Protein AF-A0A016W0D1-F1 (afdb_monomer_lite)

Foldseek 3Di:
DPPDAADLLLQLLLLLLCLLQVDDLVLLVVCVVVPCVPDPVVVVLVCCVVPPVVSNVSSVLNVVLLVPADPLLNVLSSQSSVLNSVQSVCCVVPVHDDPVSSVVSVVSLVVLVVDDPVSNVSSCVSRVCSPPDRPDD

Radius of gyration: 15.04 Å; chains: 1; bounding box: 48×29×40 Å

Secondary structure (DSSP, 8-state):
-PPP---GGG-HHHHHHHHHH---HHHHHHHHHTTGGGS-HHHHHHHHHHH-HHHHHHHHHHHHHHHTS-HHHHHHHHHHHHHHHHHHHHHHHHSS--HHHHHHHHHHHHGGGGS-HHHHHHHHHH-GGGGS-----

pLDDT: mean 82.47, std 14.51, range [31.64, 96.69]

Structure (mmCIF, N/CA/C/O backbone):
data_AF-A0A016W0D1-F1
#
_entry.id   AF-A0A016W0D1-F1
#
loop_
_atom_site.group_PDB
_atom_site.id
_atom_site.type_symbol
_atom_site.label_atom_id
_atom_site.label_alt_id
_atom_site.label_comp_id
_atom_site.label_asym_id
_atom_site.label_entity_id
_atom_site.label_seq_id
_atom_site.pdbx_PDB_ins_code
_atom_site.Cartn_x
_atom_site.Cartn_y
_atom_site.Cartn_z
_atom_site.occupancy
_atom_site.B_iso_or_equiv
_atom_site.auth_seq_id
_atom_site.auth_comp_id
_atom_site.auth_asym_id
_atom_site.auth_atom_id
_atom_site.pdbx_PDB_model_num
ATOM 1 N N . MET A 1 1 ? 34.513 -2.556 -1.678 1.00 37.47 1 MET A N 1
ATOM 2 C CA . MET A 1 1 ? 33.440 -3.566 -1.794 1.00 37.47 1 MET A CA 1
ATOM 3 C C . MET A 1 1 ? 32.193 -2.805 -2.217 1.00 37.47 1 MET A C 1
ATOM 5 O O . MET A 1 1 ? 31.749 -1.966 -1.448 1.00 37.47 1 MET A O 1
ATOM 9 N N . TRP A 1 2 ? 31.726 -2.966 -3.457 1.00 41.28 2 TRP A N 1
ATOM 10 C CA . TRP A 1 2 ? 30.470 -2.345 -3.902 1.00 41.28 2 TRP A CA 1
ATOM 11 C C . TRP A 1 2 ? 29.309 -2.945 -3.095 1.00 41.28 2 TRP A C 1
ATOM 13 O O . TRP A 1 2 ? 29.367 -4.151 -2.819 1.00 41.28 2 TRP A O 1
ATOM 23 N N . PRO A 1 3 ? 28.299 -2.164 -2.662 1.00 48.97 3 PRO A N 1
ATOM 24 C CA . PRO A 1 3 ? 27.162 -2.742 -1.964 1.00 48.97 3 PRO A CA 1
ATOM 25 C C . PRO A 1 3 ? 26.506 -3.749 -2.904 1.00 48.97 3 PRO A C 1
ATOM 27 O O . PRO A 1 3 ? 26.218 -3.442 -4.061 1.00 48.97 3 PRO A O 1
ATOM 30 N N . ARG A 1 4 ? 26.329 -4.985 -2.427 1.00 55.38 4 ARG A N 1
ATOM 31 C CA . ARG A 1 4 ? 25.530 -5.959 -3.168 1.00 55.38 4 ARG A CA 1
ATOM 32 C C . ARG A 1 4 ? 24.135 -5.352 -3.341 1.00 55.38 4 ARG A C 1
ATOM 34 O O . ARG A 1 4 ? 23.625 -4.807 -2.357 1.00 55.38 4 ARG A O 1
ATOM 41 N N . PRO A 1 5 ? 23.541 -5.416 -4.541 1.00 51.59 5 PRO A N 1
ATOM 42 C CA . PRO A 1 5 ? 22.193 -4.922 -4.740 1.00 51.59 5 PRO A CA 1
ATOM 43 C C . PRO A 1 5 ? 21.250 -5.649 -3.783 1.00 51.59 5 PRO A C 1
ATOM 45 O O . PRO A 1 5 ? 21.131 -6.874 -3.822 1.00 51.59 5 PRO A O 1
ATOM 48 N N . ARG A 1 6 ? 20.673 -4.877 -2.860 1.00 57.41 6 ARG A N 1
ATOM 49 C CA . ARG A 1 6 ? 19.688 -5.338 -1.881 1.00 57.41 6 ARG A CA 1
ATOM 50 C C . ARG A 1 6 ? 18.387 -5.611 -2.615 1.00 57.41 6 ARG A C 1
ATOM 52 O O . ARG A 1 6 ? 17.921 -4.722 -3.315 1.00 57.41 6 ARG A O 1
ATOM 59 N N . ARG A 1 7 ? 17.861 -6.829 -2.529 1.00 61.50 7 ARG A N 1
ATOM 60 C CA . ARG A 1 7 ? 16.737 -7.300 -3.355 1.00 61.50 7 ARG A CA 1
ATOM 61 C C . ARG A 1 7 ? 15.436 -6.560 -2.997 1.00 61.50 7 ARG A C 1
ATOM 63 O O . ARG A 1 7 ? 15.301 -6.028 -1.900 1.00 61.50 7 ARG A O 1
ATOM 70 N N . THR A 1 8 ? 14.466 -6.529 -3.918 1.00 53.31 8 THR A N 1
ATOM 71 C CA . THR A 1 8 ? 13.166 -5.844 -3.728 1.00 53.31 8 THR A CA 1
ATOM 72 C C . THR A 1 8 ? 12.348 -6.368 -2.542 1.00 53.31 8 THR A C 1
ATOM 74 O O . THR A 1 8 ? 11.556 -5.626 -1.973 1.00 53.31 8 THR A O 1
ATOM 77 N N . ASP A 1 9 ? 12.542 -7.635 -2.169 1.00 60.53 9 ASP A N 1
ATOM 78 C CA . ASP A 1 9 ? 11.922 -8.303 -1.014 1.00 60.53 9 ASP A CA 1
ATOM 79 C C . ASP A 1 9 ? 12.486 -7.820 0.338 1.00 60.53 9 ASP A C 1
ATOM 81 O O . ASP A 1 9 ? 11.913 -8.115 1.382 1.00 60.53 9 ASP A O 1
ATOM 85 N N . GLU A 1 10 ? 13.563 -7.025 0.350 1.00 71.69 10 GLU A N 1
ATOM 86 C CA . GLU A 1 10 ? 14.124 -6.466 1.587 1.00 71.69 10 GLU A CA 1
ATOM 87 C C . GLU A 1 10 ? 13.341 -5.251 2.112 1.00 71.69 10 GLU A C 1
ATOM 89 O O . GLU A 1 10 ? 13.491 -4.865 3.275 1.00 71.69 10 GLU A O 1
ATOM 94 N N . SER A 1 11 ? 12.509 -4.620 1.279 1.00 84.69 11 SER A N 1
ATOM 95 C CA . SER A 1 11 ? 11.733 -3.454 1.694 1.00 84.69 11 SER A CA 1
ATOM 96 C C . SER A 1 11 ? 10.432 -3.882 2.369 1.00 84.69 11 SER A C 1
ATOM 98 O O . SER A 1 11 ? 9.442 -4.184 1.705 1.00 84.69 11 SER A O 1
ATOM 100 N N . ALA A 1 12 ? 10.416 -3.858 3.705 1.00 88.00 12 ALA A N 1
ATOM 101 C CA . ALA A 1 12 ? 9.267 -4.288 4.511 1.00 88.00 12 ALA A CA 1
ATOM 102 C C . ALA A 1 12 ? 7.947 -3.592 4.129 1.00 88.00 12 ALA A C 1
ATOM 104 O O . ALA A 1 12 ? 6.875 -4.181 4.223 1.00 88.00 12 ALA A O 1
ATOM 105 N N . VAL A 1 13 ? 8.020 -2.340 3.673 1.00 90.25 13 VAL A N 1
ATOM 106 C CA . VAL A 1 13 ? 6.846 -1.565 3.259 1.00 90.25 13 VAL A CA 1
ATOM 107 C C . VAL A 1 13 ? 6.308 -1.991 1.887 1.00 90.25 13 VAL A C 1
ATOM 109 O O . VAL A 1 13 ? 5.096 -2.003 1.691 1.00 90.25 13 VAL A O 1
ATOM 112 N N . ILE A 1 14 ? 7.180 -2.404 0.957 1.00 90.56 14 ILE A N 1
ATOM 113 C CA . ILE A 1 14 ? 6.755 -2.968 -0.333 1.00 90.56 14 ILE A CA 1
ATOM 114 C C . ILE A 1 14 ? 6.075 -4.310 -0.088 1.00 90.56 14 ILE A C 1
ATOM 116 O O . ILE A 1 14 ? 4.970 -4.522 -0.577 1.00 90.56 14 ILE A O 1
ATOM 120 N N . ASP A 1 15 ? 6.682 -5.174 0.728 1.00 89.06 15 ASP A N 1
ATOM 121 C CA . ASP A 1 15 ? 6.077 -6.448 1.124 1.00 89.06 15 ASP A CA 1
ATOM 122 C C . ASP A 1 15 ? 4.691 -6.249 1.767 1.00 89.06 15 ASP A C 1
ATOM 124 O O . ASP A 1 15 ? 3.719 -6.891 1.362 1.00 89.06 15 ASP A O 1
ATOM 128 N N . LEU A 1 16 ? 4.568 -5.305 2.707 1.00 90.50 16 LEU A N 1
ATOM 129 C CA . LEU A 1 16 ? 3.292 -4.976 3.343 1.00 90.50 16 LEU A CA 1
ATOM 130 C C . LEU A 1 16 ? 2.227 -4.565 2.316 1.00 90.50 16 LEU A C 1
ATOM 132 O O . LEU A 1 16 ? 1.120 -5.109 2.313 1.00 90.50 16 LEU A O 1
ATOM 136 N N . VAL A 1 17 ? 2.567 -3.641 1.414 1.00 91.38 17 VAL A N 1
ATOM 137 C CA . VAL A 1 17 ? 1.652 -3.178 0.365 1.00 91.38 17 VAL A CA 1
ATOM 138 C C . VAL A 1 17 ? 1.250 -4.325 -0.554 1.00 91.38 17 VAL A C 1
ATOM 140 O O . VAL A 1 17 ? 0.064 -4.482 -0.848 1.00 91.38 17 VAL A O 1
ATOM 143 N N . MET A 1 18 ? 2.194 -5.169 -0.972 1.00 90.25 18 MET A N 1
ATOM 144 C CA . MET A 1 18 ? 1.908 -6.340 -1.802 1.00 90.25 18 MET A CA 1
ATOM 145 C C . MET A 1 18 ? 0.958 -7.319 -1.096 1.00 90.25 18 MET A C 1
ATOM 147 O O . MET A 1 18 ? 0.038 -7.844 -1.729 1.00 90.25 18 MET A O 1
ATOM 151 N N . ARG A 1 19 ? 1.103 -7.530 0.218 1.00 89.06 19 ARG A N 1
ATOM 152 C CA . ARG A 1 19 ? 0.186 -8.372 1.006 1.00 89.06 19 ARG A CA 1
ATOM 153 C C . ARG A 1 19 ? -1.222 -7.787 1.088 1.00 89.06 19 ARG A C 1
ATOM 155 O O . ARG A 1 19 ? -2.184 -8.510 0.826 1.00 89.06 19 ARG A O 1
ATOM 162 N N . MET A 1 20 ? -1.346 -6.493 1.384 1.00 90.62 20 MET A N 1
ATOM 163 C CA . MET A 1 20 ? -2.642 -5.811 1.504 1.00 90.62 20 MET A CA 1
ATOM 164 C C . MET A 1 20 ? -3.402 -5.760 0.172 1.00 90.62 20 MET A C 1
ATOM 166 O O . MET A 1 20 ? -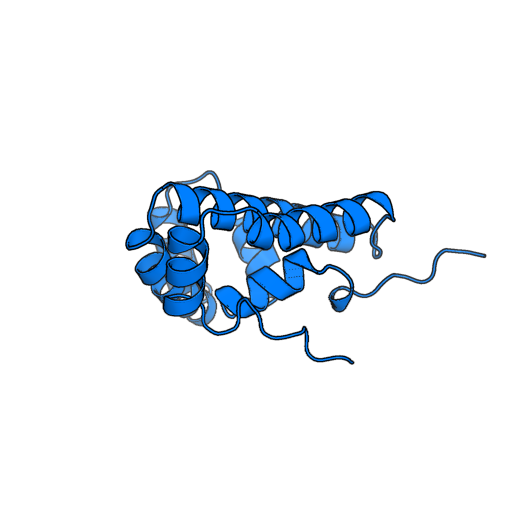4.610 -5.989 0.120 1.00 90.62 20 MET A O 1
ATOM 170 N N . SER A 1 21 ? -2.690 -5.479 -0.917 1.00 89.19 21 SER A N 1
ATOM 171 C CA . SER A 1 21 ? -3.292 -5.135 -2.211 1.00 89.19 21 SER A CA 1
ATOM 172 C C . SER A 1 21 ? -3.259 -6.243 -3.258 1.00 89.19 21 SER A C 1
ATOM 174 O O . SER A 1 21 ? -4.000 -6.192 -4.239 1.00 89.19 21 SER A O 1
ATOM 176 N N . ARG A 1 22 ? -2.399 -7.252 -3.070 1.00 89.81 22 ARG A N 1
ATOM 177 C CA . ARG A 1 22 ? -2.037 -8.257 -4.088 1.00 89.81 22 ARG A CA 1
ATOM 178 C C . ARG A 1 22 ? -1.369 -7.667 -5.334 1.00 89.81 22 ARG A C 1
ATOM 180 O O . ARG A 1 22 ? -1.310 -8.329 -6.380 1.00 89.81 22 ARG A O 1
ATOM 187 N N . PHE A 1 23 ? -0.863 -6.442 -5.235 1.00 89.06 23 PHE A N 1
ATOM 188 C CA . PHE A 1 23 ? -0.030 -5.850 -6.267 1.00 89.06 23 PHE A CA 1
ATOM 189 C C . PHE A 1 23 ? 1.345 -6.514 -6.322 1.00 89.06 23 PHE A C 1
ATOM 191 O O . PHE A 1 23 ? 1.839 -7.067 -5.343 1.00 89.06 23 PHE A O 1
ATOM 198 N N . THR A 1 24 ? 1.950 -6.479 -7.501 1.00 88.00 24 THR A N 1
ATOM 199 C CA . THR A 1 24 ? 3.360 -6.807 -7.724 1.00 88.00 24 THR A CA 1
ATOM 200 C C . THR A 1 24 ? 4.197 -5.527 -7.803 1.00 88.00 24 THR A C 1
ATOM 202 O O . THR A 1 24 ? 3.652 -4.435 -7.953 1.00 88.00 24 THR A O 1
ATOM 205 N N . ASN A 1 25 ? 5.528 -5.639 -7.799 1.00 84.62 25 ASN A N 1
ATOM 206 C CA . ASN A 1 25 ? 6.402 -4.491 -8.089 1.00 84.62 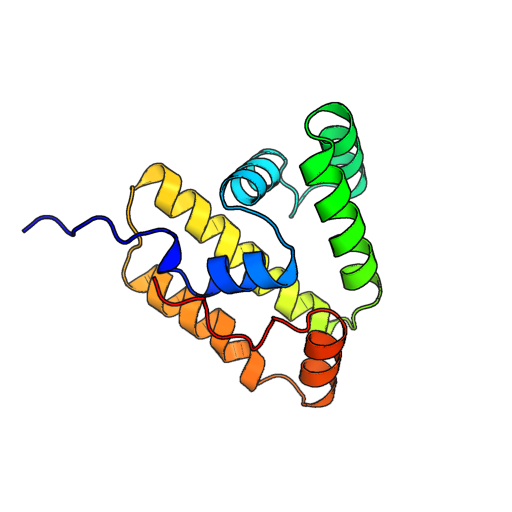25 ASN A CA 1
ATOM 207 C C . ASN A 1 25 ? 6.122 -3.868 -9.468 1.00 84.62 25 ASN A C 1
ATOM 209 O O . ASN A 1 25 ? 6.259 -2.656 -9.638 1.00 84.62 25 ASN A O 1
ATOM 213 N N . ALA A 1 26 ? 5.716 -4.679 -10.452 1.00 85.69 26 ALA A N 1
ATOM 214 C CA . ALA A 1 26 ? 5.319 -4.188 -11.769 1.00 85.69 26 ALA A CA 1
ATOM 215 C C . ALA A 1 26 ? 4.021 -3.372 -11.691 1.00 85.69 26 ALA A C 1
ATOM 217 O O . ALA A 1 26 ? 3.956 -2.288 -12.265 1.00 85.69 26 ALA A O 1
ATOM 218 N N . ASP A 1 27 ? 3.040 -3.834 -10.912 1.00 87.31 27 ASP A N 1
ATOM 219 C CA . ASP A 1 27 ? 1.786 -3.109 -10.681 1.00 87.31 27 ASP A CA 1
ATOM 220 C C . ASP A 1 27 ? 2.062 -1.775 -9.959 1.00 87.31 27 ASP A C 1
ATOM 222 O O . ASP A 1 27 ? 1.516 -0.744 -10.339 1.00 87.31 27 ASP A O 1
ATOM 226 N N . LEU A 1 28 ? 2.963 -1.762 -8.964 1.00 86.19 28 LEU A N 1
ATOM 227 C CA . LEU A 1 28 ? 3.380 -0.539 -8.262 1.00 86.19 28 LEU A CA 1
ATOM 228 C C . LEU A 1 28 ? 4.063 0.463 -9.203 1.00 86.19 28 LEU A C 1
ATOM 230 O O . LEU A 1 28 ? 3.756 1.652 -9.152 1.00 86.19 28 LEU A O 1
ATOM 234 N N . ASN A 1 29 ? 4.940 -0.004 -10.097 1.00 83.25 29 ASN A N 1
ATOM 235 C CA . ASN A 1 29 ? 5.551 0.841 -11.130 1.00 83.25 29 ASN A CA 1
ATOM 236 C C . ASN A 1 29 ? 4.507 1.375 -12.120 1.00 83.25 29 ASN A C 1
ATOM 238 O O . ASN A 1 29 ? 4.567 2.534 -12.527 1.00 83.25 29 ASN A O 1
ATOM 242 N N . TYR A 1 30 ? 3.538 0.543 -12.506 1.00 83.12 30 TYR A N 1
ATOM 243 C CA . TYR A 1 30 ? 2.439 0.955 -13.371 1.00 83.12 30 TYR A CA 1
ATOM 244 C C . TYR A 1 30 ? 1.591 2.053 -12.713 1.00 83.12 30 TYR A C 1
ATOM 246 O O . TYR A 1 30 ? 1.358 3.096 -13.321 1.00 83.12 30 TYR A O 1
ATOM 254 N N . MET A 1 31 ? 1.201 1.875 -11.448 1.00 79.38 31 MET A N 1
ATOM 255 C CA . MET A 1 31 ? 0.443 2.877 -10.690 1.00 79.38 31 MET A CA 1
ATOM 256 C C . MET A 1 31 ? 1.224 4.179 -10.479 1.00 79.38 31 MET A C 1
ATOM 258 O O . MET A 1 31 ? 0.638 5.261 -10.560 1.00 79.38 31 MET A O 1
ATOM 262 N N . ASP A 1 32 ? 2.537 4.095 -10.254 1.00 80.62 32 ASP A N 1
ATOM 263 C CA . ASP A 1 32 ? 3.401 5.271 -10.146 1.00 80.62 32 ASP A CA 1
ATOM 264 C C . ASP A 1 32 ? 3.436 6.074 -11.457 1.00 80.62 32 ASP A C 1
ATOM 266 O O . ASP A 1 32 ? 3.228 7.289 -11.464 1.00 80.62 32 ASP A O 1
ATOM 270 N N . ASN A 1 33 ? 3.579 5.381 -12.593 1.00 75.69 33 ASN A N 1
ATOM 271 C CA . ASN A 1 33 ? 3.514 5.990 -13.927 1.00 75.69 33 ASN A CA 1
ATOM 272 C C . ASN A 1 33 ? 2.156 6.646 -14.211 1.00 75.69 33 ASN A C 1
ATOM 274 O O . ASN A 1 33 ? 2.083 7.661 -14.908 1.00 75.69 33 ASN A O 1
ATOM 278 N N . LEU A 1 34 ? 1.076 6.089 -13.659 1.00 69.69 34 LEU A N 1
ATOM 279 C CA . LEU A 1 34 ? -0.263 6.666 -13.748 1.00 69.69 34 LEU A CA 1
ATOM 280 C C . LEU A 1 34 ? -0.521 7.796 -12.743 1.00 69.69 34 LEU A C 1
ATOM 282 O O . LEU A 1 34 ? -1.593 8.397 -12.799 1.00 69.69 34 LEU A O 1
ATOM 286 N N . LYS A 1 35 ? 0.443 8.116 -11.866 1.00 69.06 35 LYS A N 1
ATOM 287 C CA . LYS A 1 35 ? 0.290 9.077 -10.762 1.00 69.06 35 LYS A CA 1
ATOM 288 C C . LYS A 1 35 ? -0.953 8.780 -9.922 1.00 69.06 35 LYS A C 1
ATOM 290 O O . LYS A 1 35 ? -1.711 9.699 -9.607 1.00 69.06 35 LYS A O 1
ATOM 295 N N . PHE A 1 36 ? -1.165 7.500 -9.607 1.00 62.81 36 PHE A N 1
ATOM 296 C CA . PHE A 1 36 ? -2.344 7.027 -8.878 1.00 62.81 36 PHE A CA 1
ATOM 297 C C . PHE A 1 36 ? -2.576 7.830 -7.589 1.00 62.81 36 PHE A C 1
ATOM 299 O O . PHE A 1 36 ? -3.660 8.353 -7.384 1.00 62.81 36 PHE A O 1
ATOM 306 N N . TRP A 1 37 ? -1.522 8.108 -6.820 1.00 59.41 37 TRP A N 1
ATOM 307 C CA . TRP A 1 37 ? -1.596 8.887 -5.573 1.00 59.41 37 TRP A CA 1
ATOM 308 C C . TRP A 1 37 ? -1.549 10.415 -5.761 1.00 59.41 37 TRP A C 1
ATOM 310 O O . TRP A 1 37 ? -0.864 11.129 -5.029 1.00 59.41 37 TRP A O 1
ATOM 320 N N . GLY A 1 38 ? -2.243 10.930 -6.776 1.00 47.69 38 GLY A N 1
ATOM 321 C CA . GLY A 1 38 ? -2.272 12.365 -7.095 1.00 47.69 38 GLY A CA 1
ATOM 322 C C . GLY A 1 38 ? -3.143 12.768 -8.290 1.00 47.69 38 GLY A C 1
ATOM 323 O O . GLY A 1 38 ? -3.166 13.944 -8.649 1.00 47.69 38 GLY A O 1
ATOM 324 N N . SER A 1 39 ? -3.847 11.817 -8.907 1.00 52.78 39 SER A N 1
ATOM 325 C CA . SER A 1 39 ? -4.836 12.029 -9.975 1.00 52.78 39 SER A CA 1
ATOM 326 C C . SER A 1 39 ? -6.186 11.478 -9.510 1.00 52.78 39 SER A C 1
ATOM 328 O O . SER A 1 39 ? -6.228 10.763 -8.517 1.00 52.78 39 SER A O 1
ATOM 330 N N . SER A 1 40 ? -7.296 11.797 -10.186 1.00 59.62 40 SER A N 1
ATOM 331 C CA . SER A 1 40 ? -8.588 11.228 -9.782 1.00 59.62 40 SER A CA 1
ATOM 332 C C . SER A 1 40 ? -8.553 9.700 -9.930 1.00 59.62 40 SER A C 1
ATOM 334 O O . SER A 1 40 ? -8.199 9.198 -10.999 1.00 59.62 40 SER A O 1
ATOM 336 N N . ASP A 1 41 ? -8.920 8.956 -8.882 1.00 64.69 41 ASP A N 1
ATOM 337 C CA . ASP A 1 41 ? -8.896 7.480 -8.874 1.00 64.69 41 ASP A CA 1
ATOM 338 C C . ASP A 1 41 ? -9.660 6.878 -10.067 1.00 64.69 41 ASP A C 1
ATOM 340 O O . ASP A 1 41 ? -9.281 5.846 -10.622 1.00 64.69 41 ASP A O 1
ATOM 344 N N . LYS A 1 42 ? -10.681 7.600 -10.553 1.00 68.12 42 LYS A N 1
ATOM 345 C CA . LYS A 1 42 ? -11.461 7.261 -11.751 1.00 68.12 42 LYS A CA 1
ATOM 346 C C . LYS A 1 42 ? -10.639 7.245 -13.040 1.00 68.12 42 LYS A C 1
ATOM 348 O O . LYS A 1 42 ? -10.870 6.383 -13.883 1.00 68.12 42 LYS A O 1
ATOM 353 N N . ASP A 1 43 ? -9.690 8.161 -13.218 1.00 70.62 43 ASP A N 1
ATOM 354 C CA . ASP A 1 43 ? -8.858 8.198 -14.429 1.00 70.62 43 ASP A CA 1
ATOM 355 C C . ASP A 1 43 ? -7.886 7.016 -14.474 1.00 70.62 43 ASP A C 1
ATOM 357 O O . ASP A 1 43 ? -7.574 6.490 -15.546 1.00 70.62 43 ASP A O 1
ATOM 361 N N . VAL A 1 44 ? -7.417 6.585 -13.303 1.00 70.81 44 VAL A N 1
ATOM 362 C CA . VAL A 1 44 ? -6.520 5.436 -13.169 1.00 70.81 44 VAL A CA 1
ATOM 363 C C . VAL A 1 44 ? -7.289 4.137 -13.380 1.00 70.81 44 VAL A C 1
ATOM 365 O O . VAL A 1 44 ? -6.817 3.279 -14.123 1.00 70.81 44 VAL A O 1
ATOM 368 N N . GLU A 1 45 ? -8.501 4.020 -12.833 1.00 73.62 45 GLU A N 1
ATOM 369 C CA . GLU A 1 45 ? -9.399 2.893 -13.101 1.00 73.62 45 GLU A CA 1
ATOM 370 C C . GLU A 1 45 ? -9.721 2.747 -14.592 1.00 73.62 45 GLU A C 1
ATOM 372 O O . GLU A 1 45 ? -9.618 1.648 -15.138 1.00 73.62 45 GLU A O 1
ATOM 377 N N . VAL A 1 46 ? -10.061 3.843 -15.278 1.00 77.44 46 VAL A N 1
ATOM 378 C CA . VAL A 1 46 ? -10.358 3.818 -16.719 1.00 77.44 46 VAL A CA 1
ATOM 379 C C . VAL A 1 46 ? -9.134 3.385 -17.526 1.00 77.44 46 VAL A C 1
ATOM 381 O O . VAL A 1 46 ? -9.245 2.498 -18.370 1.00 77.44 46 VAL A O 1
ATOM 384 N N . LYS A 1 47 ? -7.951 3.943 -17.241 1.00 78.00 47 LYS A N 1
ATOM 385 C CA . LYS A 1 47 ? -6.715 3.560 -17.944 1.00 78.00 47 LYS A CA 1
ATOM 386 C C . LYS A 1 47 ? -6.316 2.114 -17.678 1.00 78.00 47 LYS A C 1
ATOM 388 O O . LYS A 1 47 ? -5.965 1.412 -18.622 1.00 78.00 47 LYS A O 1
ATOM 393 N N . ALA A 1 48 ? -6.396 1.666 -16.425 1.00 78.88 48 ALA A N 1
ATOM 394 C CA . ALA A 1 48 ? -6.096 0.288 -16.067 1.00 78.88 48 ALA A CA 1
ATOM 395 C C . ALA A 1 48 ? -7.064 -0.670 -16.767 1.00 78.88 48 ALA A C 1
ATOM 397 O O . ALA A 1 48 ? -6.622 -1.652 -17.351 1.00 78.88 48 ALA A O 1
ATOM 398 N N . ARG A 1 49 ? -8.370 -0.371 -16.796 1.00 80.69 49 ARG A N 1
ATOM 399 C CA . ARG A 1 49 ? -9.365 -1.206 -17.488 1.00 80.69 49 ARG A CA 1
ATOM 400 C C . ARG A 1 49 ? -9.010 -1.421 -18.958 1.00 80.69 49 ARG A C 1
ATOM 402 O O . ARG A 1 49 ? -9.179 -2.526 -19.468 1.00 80.69 49 ARG A O 1
ATOM 409 N N . ASP A 1 50 ? -8.533 -0.370 -19.614 1.00 82.12 50 ASP A N 1
ATOM 410 C CA . ASP A 1 50 ? -8.291 -0.377 -21.052 1.00 82.12 50 ASP A CA 1
ATOM 411 C C . ASP A 1 50 ? -6.900 -0.948 -21.416 1.00 82.12 50 ASP A C 1
ATOM 413 O O . ASP A 1 50 ? -6.728 -1.469 -22.517 1.00 82.12 50 ASP A O 1
ATOM 417 N N . GLN A 1 51 ? -5.910 -0.876 -20.514 1.00 83.31 51 GLN A N 1
ATOM 418 C CA . GLN A 1 51 ? -4.511 -1.258 -20.787 1.00 83.31 51 GLN A CA 1
ATOM 419 C C . GLN A 1 51 ? -4.039 -2.521 -20.057 1.00 83.31 51 GLN A C 1
ATOM 421 O O . GLN A 1 51 ? -3.279 -3.301 -20.626 1.00 83.31 51 GLN A O 1
ATOM 426 N N . ASP A 1 52 ? -4.466 -2.723 -18.811 1.00 82.50 52 ASP A N 1
ATOM 427 C CA . ASP A 1 52 ? -4.127 -3.893 -17.999 1.00 82.50 52 ASP A CA 1
ATOM 428 C C . ASP A 1 52 ? -5.328 -4.317 -17.128 1.00 82.50 52 ASP A C 1
ATOM 430 O O . ASP A 1 52 ? -5.461 -3.916 -15.961 1.00 82.50 52 ASP A O 1
ATOM 434 N N . PRO A 1 53 ? -6.215 -5.170 -17.675 1.00 84.56 53 PRO A N 1
ATOM 435 C CA . PRO A 1 53 ? -7.400 -5.638 -16.965 1.00 84.56 53 PRO A CA 1
ATOM 436 C C . PRO A 1 53 ? -7.092 -6.350 -15.640 1.00 84.56 53 PRO A C 1
ATOM 438 O O . PRO A 1 53 ? -7.935 -6.356 -14.740 1.00 84.56 53 PRO A O 1
ATOM 441 N N . ASN A 1 54 ? -5.901 -6.942 -15.484 1.00 86.81 54 ASN A N 1
ATOM 442 C CA . ASN A 1 54 ? -5.524 -7.611 -14.241 1.00 86.81 54 ASN A CA 1
ATOM 443 C C . ASN A 1 54 ? -5.223 -6.592 -13.143 1.00 86.81 54 ASN A C 1
ATOM 445 O O . ASN A 1 54 ? -5.710 -6.749 -12.019 1.00 86.81 54 ASN A O 1
ATOM 449 N N . VAL A 1 55 ? -4.466 -5.539 -13.462 1.00 86.31 55 VAL A N 1
ATOM 450 C CA . VAL A 1 55 ? -4.219 -4.431 -12.528 1.00 86.31 55 VAL A CA 1
ATOM 451 C C . VAL A 1 55 ? -5.532 -3.737 -12.173 1.00 86.31 55 VAL A C 1
ATOM 453 O O . VAL A 1 55 ? -5.780 -3.493 -10.995 1.00 86.31 55 VAL A O 1
ATOM 456 N N . PHE A 1 56 ? -6.422 -3.520 -13.146 1.00 86.06 56 PHE A N 1
ATOM 457 C CA . PHE A 1 56 ? -7.751 -2.954 -12.899 1.00 86.06 56 PHE A CA 1
ATOM 458 C C . PHE A 1 56 ? -8.561 -3.755 -11.873 1.00 86.06 56 PHE A C 1
ATOM 460 O O . PHE A 1 56 ? -9.078 -3.189 -10.912 1.00 86.06 56 PHE A O 1
ATOM 467 N N . VAL A 1 57 ? -8.647 -5.082 -12.027 1.00 89.00 57 VAL A N 1
ATOM 468 C CA . VAL A 1 57 ? -9.395 -5.934 -11.087 1.00 89.00 57 VAL A CA 1
ATOM 469 C C . VAL A 1 57 ? -8.818 -5.849 -9.675 1.00 89.00 57 VAL A C 1
ATOM 471 O O . VAL A 1 57 ? -9.579 -5.814 -8.705 1.00 89.00 57 VAL A O 1
ATOM 474 N N . LYS A 1 58 ? -7.489 -5.819 -9.539 1.00 89.75 58 LYS A N 1
ATOM 475 C CA . LYS A 1 58 ? -6.831 -5.657 -8.236 1.00 89.75 58 LYS A CA 1
ATOM 476 C C . LYS A 1 58 ? -7.134 -4.287 -7.628 1.00 89.75 58 LYS A C 1
ATOM 478 O O . LYS A 1 58 ? -7.502 -4.226 -6.460 1.00 89.75 58 LYS A O 1
ATOM 483 N N . LEU A 1 59 ? -7.062 -3.230 -8.434 1.00 87.06 59 LEU A N 1
ATOM 484 C CA . LEU A 1 59 ? -7.307 -1.852 -8.019 1.00 87.06 59 LEU A CA 1
ATOM 485 C C . LEU A 1 59 ? -8.748 -1.645 -7.550 1.00 87.06 59 LEU A C 1
ATOM 487 O O . LEU A 1 59 ? -8.955 -1.196 -6.433 1.00 87.06 59 LEU A O 1
ATOM 491 N N . VAL A 1 60 ? -9.744 -2.110 -8.309 1.00 88.25 60 VAL A N 1
ATOM 492 C CA . VAL A 1 60 ? -11.159 -2.043 -7.896 1.00 88.25 60 VAL A CA 1
ATOM 493 C C . VAL A 1 60 ? -11.413 -2.824 -6.604 1.00 88.25 60 VAL A C 1
ATOM 495 O O . VAL A 1 60 ? -12.166 -2.379 -5.739 1.00 88.25 60 VAL A O 1
ATOM 498 N N . ARG A 1 61 ? -10.807 -4.009 -6.446 1.00 89.94 61 ARG A N 1
ATOM 499 C CA . ARG A 1 61 ? -10.948 -4.804 -5.212 1.00 89.94 61 ARG A CA 1
ATOM 500 C C . ARG A 1 61 ? -10.314 -4.112 -4.013 1.00 89.94 61 ARG A C 1
ATOM 502 O O . ARG A 1 61 ? -10.873 -4.188 -2.923 1.00 89.94 61 ARG A O 1
ATOM 509 N N . PHE A 1 62 ? -9.158 -3.491 -4.211 1.00 90.94 62 PHE A N 1
ATOM 510 C CA . PHE A 1 62 ? -8.477 -2.735 -3.174 1.00 90.94 62 PHE A CA 1
ATOM 511 C C . PHE A 1 62 ? -9.270 -1.477 -2.801 1.00 90.94 62 PHE A C 1
ATOM 513 O O . PHE A 1 62 ? -9.583 -1.315 -1.627 1.00 90.94 62 PHE A O 1
ATOM 520 N N . ASN A 1 63 ? -9.688 -0.673 -3.784 1.00 88.81 63 ASN A N 1
ATOM 521 C CA . ASN A 1 63 ? -10.455 0.560 -3.582 1.00 88.81 63 ASN A CA 1
ATOM 522 C C . ASN A 1 63 ? -11.752 0.308 -2.813 1.00 88.81 63 ASN A C 1
ATOM 524 O O . ASN A 1 63 ? -12.029 1.014 -1.859 1.00 88.81 63 ASN A O 1
ATOM 528 N N . ARG A 1 64 ? -12.493 -0.766 -3.123 1.00 90.81 64 ARG A N 1
ATOM 529 C CA . ARG A 1 64 ? -13.700 -1.127 -2.354 1.00 90.81 64 ARG A CA 1
ATOM 530 C C . ARG A 1 64 ? -13.429 -1.317 -0.864 1.00 90.81 64 ARG A C 1
ATOM 532 O O . ARG A 1 64 ? -14.199 -0.841 -0.045 1.00 90.81 64 ARG A O 1
ATOM 539 N N . LYS A 1 65 ? -12.344 -2.015 -0.519 1.00 92.81 65 LYS A N 1
ATOM 540 C CA . LYS A 1 65 ? -11.950 -2.206 0.883 1.00 92.81 65 LYS A CA 1
ATOM 541 C C . LYS A 1 65 ? -11.482 -0.896 1.498 1.00 92.81 65 LYS A C 1
ATOM 543 O O . LYS A 1 65 ? -11.848 -0.589 2.619 1.00 92.81 65 LYS A O 1
ATOM 548 N N . TYR A 1 66 ? -10.665 -0.151 0.758 1.00 91.94 66 TYR A N 1
ATOM 549 C CA . TYR A 1 66 ? -10.126 1.128 1.189 1.00 91.94 66 TYR A CA 1
ATOM 550 C C . TYR A 1 66 ? -11.237 2.140 1.482 1.00 91.94 66 TYR A C 1
ATOM 552 O O . TYR A 1 66 ? -11.189 2.791 2.516 1.00 91.94 66 TYR A O 1
ATOM 560 N N . ASP A 1 67 ? -12.261 2.238 0.635 1.00 90.81 67 ASP A N 1
ATOM 561 C CA . ASP A 1 67 ? -13.374 3.179 0.790 1.00 90.81 67 ASP A CA 1
ATOM 562 C C . ASP A 1 67 ? -14.157 2.953 2.090 1.00 90.81 67 ASP A C 1
ATOM 564 O O . ASP A 1 67 ? -14.618 3.924 2.698 1.00 90.81 67 ASP A O 1
ATOM 568 N N . GLU A 1 68 ? -14.246 1.699 2.540 1.00 94.75 68 GLU A N 1
ATOM 569 C CA . GLU A 1 68 ? -14.928 1.283 3.770 1.00 94.75 68 GLU A CA 1
ATOM 570 C C . GLU A 1 68 ? -14.103 1.532 5.047 1.00 94.75 68 GLU A C 1
ATOM 572 O O . GLU A 1 68 ? -14.649 1.436 6.145 1.00 94.75 68 GLU A O 1
ATOM 577 N N . LEU A 1 69 ? -12.822 1.903 4.920 1.00 94.94 69 LEU A N 1
ATOM 578 C CA . LEU A 1 69 ? -11.957 2.202 6.061 1.00 94.94 69 LEU A CA 1
ATOM 579 C C . LEU A 1 69 ? -12.282 3.551 6.725 1.00 94.94 69 LEU A C 1
ATOM 581 O O . LEU A 1 69 ? -12.644 4.536 6.066 1.00 94.94 69 LEU A O 1
ATOM 585 N N . SER A 1 70 ? -12.019 3.621 8.026 1.00 96.69 70 SER A N 1
ATOM 586 C CA . SER A 1 70 ? -11.931 4.841 8.820 1.00 96.69 70 SER A CA 1
ATOM 587 C C . SER A 1 70 ? -10.814 5.763 8.326 1.00 96.69 70 SER A C 1
ATOM 589 O O . SER A 1 70 ? -9.837 5.333 7.708 1.00 96.69 70 SER A O 1
ATOM 591 N N . ASP A 1 71 ? -10.923 7.056 8.629 1.00 95.81 71 ASP A N 1
ATOM 592 C CA . ASP A 1 71 ? -9.927 8.048 8.210 1.00 95.81 71 ASP A CA 1
ATOM 593 C C . ASP A 1 71 ? -8.531 7.765 8.790 1.00 95.81 71 ASP A C 1
ATOM 595 O O . ASP A 1 71 ? -7.520 8.030 8.136 1.00 95.81 71 ASP A O 1
ATOM 599 N N . GLU A 1 72 ? -8.441 7.226 10.010 1.00 95.06 72 GLU A N 1
ATOM 600 C CA . GLU A 1 72 ? -7.160 6.816 10.597 1.00 95.06 72 GLU A CA 1
ATOM 601 C C . GLU A 1 72 ? -6.562 5.600 9.889 1.00 95.06 72 GLU A C 1
ATOM 603 O O . GLU A 1 72 ? -5.364 5.603 9.589 1.00 95.06 72 GLU A O 1
ATOM 608 N N . ALA A 1 73 ? -7.379 4.592 9.569 1.00 96.19 73 ALA A N 1
ATOM 609 C CA . ALA A 1 73 ? -6.937 3.442 8.791 1.00 96.19 73 ALA A CA 1
ATOM 610 C C . ALA A 1 73 ? -6.470 3.870 7.390 1.00 96.19 73 ALA A C 1
ATOM 612 O O . ALA A 1 73 ? -5.377 3.485 6.971 1.00 96.19 73 ALA A O 1
ATOM 613 N N . LYS A 1 74 ? -7.228 4.738 6.703 1.00 94.88 74 LYS A N 1
ATOM 614 C CA . LYS A 1 74 ? -6.853 5.309 5.396 1.00 94.88 74 LYS A CA 1
ATOM 615 C C . LYS A 1 74 ? -5.513 6.029 5.450 1.00 94.88 74 LYS A C 1
ATOM 617 O O . LYS A 1 74 ? -4.637 5.713 4.655 1.00 94.88 74 LYS A O 1
ATOM 622 N N . LYS A 1 75 ? -5.293 6.903 6.440 1.00 94.81 75 LYS A N 1
ATOM 623 C CA . LYS A 1 75 ? -4.003 7.600 6.623 1.00 94.81 75 LYS A CA 1
ATOM 624 C C . LYS A 1 75 ? -2.829 6.636 6.760 1.00 94.81 75 LYS A C 1
ATOM 626 O O . LYS A 1 75 ? -1.758 6.896 6.210 1.00 94.81 75 LYS A O 1
ATOM 631 N N . PHE A 1 76 ? -3.011 5.540 7.498 1.00 94.94 76 PHE A N 1
ATOM 632 C CA . PHE A 1 76 ? -1.984 4.509 7.603 1.00 94.94 76 PHE A CA 1
ATOM 633 C C . PHE A 1 76 ? -1.716 3.858 6.240 1.00 94.94 76 PHE A C 1
ATOM 635 O O . PHE A 1 76 ? -0.559 3.792 5.819 1.00 94.94 76 PHE A O 1
ATOM 642 N N . VAL A 1 77 ? -2.772 3.430 5.536 1.00 94.31 77 VAL A N 1
ATOM 643 C CA . VAL A 1 77 ? -2.671 2.811 4.206 1.00 94.31 77 VAL A CA 1
ATOM 644 C C . VAL A 1 77 ? -1.983 3.747 3.206 1.00 94.31 77 VAL A C 1
ATOM 646 O O . VAL A 1 77 ? -1.025 3.342 2.548 1.00 94.31 77 VAL A O 1
ATOM 649 N N . ASP A 1 78 ? -2.393 5.011 3.142 1.00 91.75 78 ASP A N 1
ATOM 650 C CA . ASP A 1 78 ? -1.816 6.017 2.247 1.00 91.75 78 ASP A CA 1
ATOM 651 C C . ASP A 1 78 ? -0.322 6.207 2.508 1.00 91.75 78 ASP A C 1
ATOM 653 O O . ASP A 1 78 ? 0.486 6.257 1.576 1.00 91.75 78 ASP A O 1
ATOM 657 N N . ASN A 1 79 ? 0.069 6.279 3.784 1.00 92.25 79 ASN A N 1
ATOM 658 C CA . ASN A 1 79 ? 1.465 6.448 4.161 1.00 92.25 79 ASN A CA 1
ATOM 659 C C . ASN A 1 79 ? 2.317 5.250 3.720 1.00 92.25 79 ASN A C 1
ATOM 661 O O . ASN A 1 79 ? 3.365 5.442 3.101 1.00 92.25 79 ASN A O 1
ATOM 665 N N . VAL A 1 80 ? 1.871 4.014 3.980 1.00 92.62 80 VAL A N 1
ATOM 666 C CA . VAL A 1 80 ? 2.641 2.828 3.569 1.00 92.62 80 VAL A CA 1
ATOM 667 C C . VAL A 1 80 ? 2.714 2.697 2.046 1.00 92.62 80 VAL A C 1
ATOM 669 O O . VAL A 1 80 ? 3.777 2.378 1.518 1.00 92.62 80 VAL A O 1
ATOM 672 N N . PHE A 1 81 ? 1.647 3.025 1.313 1.00 91.06 81 PHE A N 1
ATOM 673 C CA . PHE A 1 81 ? 1.664 3.020 -0.153 1.00 91.06 81 PHE A CA 1
ATOM 674 C C . PHE A 1 81 ? 2.599 4.071 -0.740 1.00 91.06 81 PHE A C 1
ATOM 676 O O . PHE A 1 81 ? 3.370 3.764 -1.654 1.00 91.06 81 PHE A O 1
ATOM 683 N N . LYS A 1 82 ? 2.572 5.292 -0.201 1.00 89.50 82 LYS A N 1
ATOM 684 C CA . LYS A 1 82 ? 3.465 6.371 -0.623 1.00 89.50 82 LYS A CA 1
ATOM 685 C C . LYS A 1 82 ? 4.931 5.961 -0.479 1.00 89.50 82 LYS A C 1
ATOM 687 O O . LYS A 1 82 ? 5.686 6.055 -1.447 1.00 89.50 82 LYS A O 1
ATOM 692 N N . VAL A 1 83 ? 5.315 5.465 0.698 1.00 91.50 83 VAL A N 1
ATOM 693 C CA . VAL A 1 83 ? 6.694 5.030 0.969 1.00 91.50 83 VAL A CA 1
ATOM 694 C C . VAL A 1 83 ? 7.063 3.822 0.096 1.00 91.50 83 VAL A C 1
ATOM 696 O O . VAL A 1 83 ? 8.161 3.773 -0.456 1.00 91.50 83 VAL A O 1
ATOM 699 N N . ALA A 1 84 ? 6.150 2.866 -0.113 1.00 90.94 84 ALA A N 1
ATOM 700 C CA . ALA A 1 84 ? 6.408 1.715 -0.982 1.00 90.94 84 ALA A CA 1
ATOM 701 C C . ALA A 1 84 ? 6.668 2.110 -2.439 1.00 90.94 84 ALA A C 1
ATOM 703 O O . ALA A 1 84 ? 7.570 1.558 -3.068 1.00 90.94 84 ALA A O 1
ATOM 704 N N . ILE A 1 85 ? 5.921 3.076 -2.974 1.00 89.06 85 ILE A N 1
ATOM 705 C CA . ILE A 1 85 ? 6.124 3.579 -4.337 1.00 89.06 85 ILE A CA 1
ATOM 706 C C . ILE A 1 85 ? 7.451 4.322 -4.455 1.00 89.06 85 ILE A C 1
ATOM 708 O O . ILE A 1 85 ? 8.197 4.079 -5.404 1.00 89.06 85 ILE A O 1
ATOM 712 N N . GLU A 1 86 ? 7.788 5.167 -3.479 1.00 88.44 86 GLU A N 1
ATOM 713 C CA . GLU A 1 86 ? 9.083 5.850 -3.440 1.00 88.44 86 GLU A CA 1
ATOM 714 C C . GLU A 1 86 ? 10.245 4.851 -3.402 1.00 88.44 86 GLU A C 1
ATOM 716 O O . GLU A 1 86 ? 11.207 4.974 -4.163 1.00 88.44 86 GLU A O 1
ATOM 721 N N . HIS A 1 87 ? 10.125 3.802 -2.588 1.00 90.19 87 HIS A N 1
ATOM 722 C CA . HIS A 1 87 ? 11.120 2.739 -2.514 1.00 90.19 87 HIS A CA 1
ATOM 723 C C . HIS A 1 87 ? 11.217 1.961 -3.825 1.00 90.19 87 HIS A C 1
ATOM 725 O O . HIS A 1 87 ? 12.321 1.748 -4.327 1.00 90.19 87 HIS A O 1
ATOM 731 N N . ASN A 1 88 ? 10.089 1.555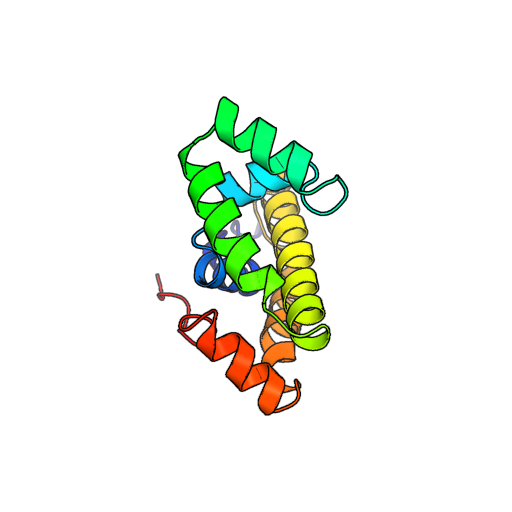 -4.409 1.00 87.75 88 ASN A N 1
ATOM 732 C CA . ASN A 1 88 ? 10.070 0.827 -5.675 1.00 87.75 88 ASN A CA 1
ATOM 733 C C . ASN A 1 88 ? 10.731 1.650 -6.794 1.00 87.75 88 ASN A C 1
ATOM 735 O O . ASN A 1 88 ? 11.574 1.134 -7.529 1.00 87.75 88 ASN A O 1
ATOM 739 N N . ARG A 1 89 ? 10.448 2.958 -6.845 1.00 86.12 89 ARG A N 1
ATOM 740 C CA . ARG A 1 89 ? 11.085 3.907 -7.763 1.00 86.12 89 ARG A CA 1
ATOM 741 C C . ARG A 1 89 ? 12.589 4.040 -7.501 1.00 86.12 89 ARG A C 1
ATOM 743 O O . ARG A 1 89 ? 13.377 3.964 -8.441 1.00 86.12 89 ARG A O 1
ATOM 750 N N . SER A 1 90 ? 13.006 4.212 -6.245 1.00 86.69 90 SER A N 1
ATOM 751 C CA . SER A 1 90 ? 14.429 4.310 -5.886 1.00 86.69 90 SER A CA 1
ATOM 752 C C . SER A 1 90 ? 15.193 3.055 -6.301 1.00 86.69 90 SER A C 1
ATOM 754 O O . SER A 1 90 ? 16.279 3.158 -6.865 1.00 86.69 90 SER A O 1
ATOM 756 N N . PHE A 1 91 ? 14.621 1.872 -6.069 1.00 86.12 91 PHE A N 1
ATOM 757 C CA . PHE A 1 91 ? 15.232 0.614 -6.483 1.00 86.12 91 PHE A CA 1
ATOM 758 C C . PHE A 1 91 ? 15.292 0.477 -8.005 1.00 86.12 91 PHE A C 1
ATOM 760 O O . PHE A 1 91 ? 16.311 0.037 -8.529 1.00 86.12 91 PHE A O 1
ATOM 767 N N . TYR A 1 92 ? 14.244 0.883 -8.725 1.00 83.38 92 TYR A N 1
ATOM 768 C CA . TYR A 1 92 ? 14.233 0.861 -10.188 1.00 83.38 92 TYR A CA 1
ATOM 769 C C . TYR A 1 92 ? 15.387 1.680 -10.795 1.00 83.38 92 TYR A C 1
ATOM 771 O O . TYR A 1 92 ? 16.002 1.241 -11.765 1.00 83.38 92 TYR A O 1
ATOM 779 N N . TYR A 1 93 ? 15.716 2.839 -10.211 1.00 83.38 93 TYR A N 1
ATOM 780 C CA . TYR A 1 93 ? 16.804 3.693 -10.699 1.00 83.38 93 TYR A CA 1
ATOM 781 C C . TYR A 1 93 ? 18.195 3.296 -10.191 1.00 83.38 93 TYR A C 1
ATOM 783 O O . TYR A 1 93 ? 19.160 3.372 -10.949 1.00 83.38 93 TYR A O 1
ATOM 791 N N . GLU A 1 94 ? 18.323 2.909 -8.920 1.00 84.94 94 GLU A N 1
ATOM 792 C CA . GLU A 1 94 ? 19.630 2.668 -8.288 1.00 84.94 94 GLU A CA 1
ATOM 793 C C . GLU A 1 94 ? 20.043 1.189 -8.304 1.00 84.94 94 GLU A C 1
ATOM 795 O O . GLU A 1 94 ? 21.226 0.870 -8.190 1.00 84.94 94 GLU A O 1
ATOM 800 N N . GLY A 1 95 ? 19.086 0.270 -8.447 1.00 82.69 95 GLY A N 1
ATOM 801 C CA . GLY A 1 95 ? 19.300 -1.176 -8.369 1.00 82.69 95 GLY A CA 1
ATOM 802 C C . GLY A 1 95 ? 19.556 -1.701 -6.952 1.00 82.69 95 GLY A C 1
ATOM 803 O O . GLY A 1 95 ? 19.901 -2.871 -6.795 1.00 82.69 95 GLY A O 1
ATOM 804 N N . TYR A 1 96 ? 19.428 -0.864 -5.916 1.00 80.19 96 TYR A N 1
ATOM 805 C CA . TYR A 1 96 ? 19.577 -1.243 -4.508 1.00 80.19 96 TYR A CA 1
ATOM 806 C C . TYR A 1 96 ? 18.822 -0.282 -3.577 1.00 80.19 96 TYR A C 1
ATOM 808 O O . TYR A 1 96 ? 18.535 0.854 -3.945 1.00 80.19 96 TYR A O 1
ATOM 816 N N . TYR A 1 97 ? 18.534 -0.720 -2.345 1.00 82.44 97 TYR A N 1
ATOM 817 C CA . TYR A 1 97 ? 18.020 0.162 -1.292 1.00 82.44 97 TYR A CA 1
ATOM 818 C C . TYR A 1 97 ? 19.135 0.755 -0.441 1.00 82.44 97 TYR A C 1
ATOM 820 O O . TYR A 1 97 ? 19.988 0.037 0.093 1.00 82.44 97 TYR A O 1
ATOM 828 N N . LYS A 1 98 ? 19.076 2.072 -0.245 1.00 85.12 98 LYS A N 1
ATOM 829 C CA . LYS A 1 98 ? 19.890 2.760 0.755 1.00 85.12 98 LYS A CA 1
ATOM 830 C C . LYS A 1 98 ? 19.474 2.341 2.177 1.00 85.12 98 LYS A C 1
ATOM 832 O O . LYS A 1 98 ? 18.287 2.094 2.411 1.00 85.12 98 LYS A O 1
ATOM 837 N N . PRO A 1 99 ? 20.409 2.261 3.143 1.00 85.75 99 PRO A N 1
ATOM 838 C CA . PRO A 1 99 ? 20.088 1.914 4.530 1.00 85.75 99 PRO A CA 1
ATOM 839 C C . PRO A 1 99 ? 19.000 2.795 5.155 1.00 85.75 99 PRO A C 1
ATOM 841 O O . PRO A 1 99 ? 18.184 2.302 5.931 1.00 85.75 99 PRO A O 1
ATOM 844 N N . GLU A 1 100 ? 18.965 4.077 4.798 1.00 88.56 100 GLU A N 1
ATOM 845 C CA . GLU A 1 100 ? 17.999 5.054 5.300 1.00 88.56 100 GLU A CA 1
ATOM 846 C C . GLU A 1 100 ? 16.572 4.709 4.859 1.00 88.56 100 GLU A C 1
ATOM 848 O O . GLU A 1 100 ? 15.661 4.751 5.686 1.00 88.56 100 GLU A O 1
ATOM 853 N N . LEU A 1 101 ? 16.407 4.272 3.603 1.00 87.94 101 LEU A N 1
ATOM 854 C CA . LEU A 1 101 ? 15.128 3.795 3.069 1.00 87.94 101 LEU A CA 1
ATOM 855 C C . LEU A 1 101 ? 14.679 2.530 3.803 1.00 87.94 101 LEU A C 1
ATOM 857 O O . LEU A 1 101 ? 13.530 2.401 4.200 1.00 87.94 101 LEU A O 1
ATOM 861 N N . LEU A 1 102 ? 15.584 1.592 4.081 1.00 87.81 102 LEU A N 1
ATOM 862 C CA . LEU A 1 102 ? 15.213 0.380 4.824 1.00 87.81 102 LEU A CA 1
ATOM 863 C C . LEU A 1 102 ? 14.815 0.681 6.275 1.00 87.81 102 LEU A C 1
ATOM 865 O O . LEU A 1 102 ? 13.882 0.073 6.803 1.00 87.81 102 LEU A O 1
ATOM 869 N N . ALA A 1 103 ? 15.477 1.647 6.912 1.00 87.94 103 ALA A N 1
ATOM 870 C CA . ALA A 1 103 ? 15.080 2.125 8.231 1.00 87.94 103 ALA A CA 1
ATOM 871 C C . ALA A 1 103 ? 13.706 2.820 8.197 1.00 87.94 103 ALA A C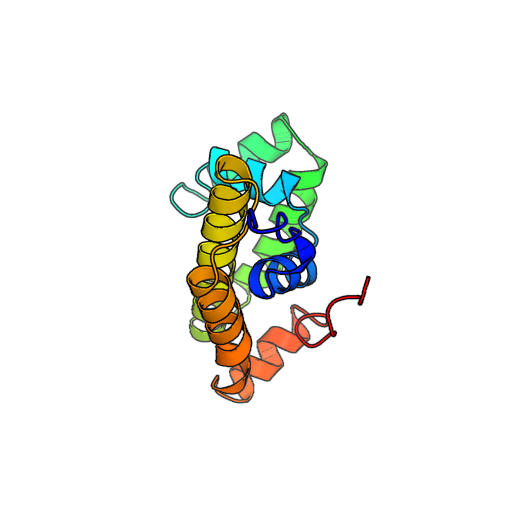 1
ATOM 873 O O . ALA A 1 103 ? 12.908 2.646 9.117 1.00 87.94 103 ALA A O 1
ATOM 874 N N . GLU A 1 104 ? 13.410 3.582 7.144 1.00 92.50 104 GLU A N 1
ATOM 875 C CA . GLU A 1 104 ? 12.105 4.211 6.924 1.00 92.50 104 GLU A CA 1
ATOM 876 C C . GLU A 1 104 ? 10.990 3.199 6.644 1.00 92.50 104 GLU A C 1
ATOM 878 O O . GLU A 1 104 ? 9.921 3.302 7.250 1.00 92.50 104 GLU A O 1
ATOM 883 N N . ALA A 1 105 ? 11.245 2.183 5.812 1.00 89.38 105 ALA A N 1
ATOM 884 C CA . ALA A 1 105 ? 10.310 1.085 5.565 1.00 89.38 105 ALA A CA 1
ATOM 885 C C . ALA A 1 105 ? 9.914 0.429 6.884 1.00 89.38 105 ALA A C 1
ATOM 887 O O . ALA A 1 105 ? 8.730 0.266 7.169 1.00 89.38 105 ALA A O 1
ATOM 888 N N . LYS A 1 106 ? 10.913 0.105 7.713 1.00 89.31 106 LYS A N 1
ATOM 889 C CA . LYS A 1 106 ? 10.677 -0.514 9.013 1.00 89.31 106 LYS A CA 1
ATOM 890 C C . LYS A 1 106 ? 9.838 0.383 9.922 1.00 89.31 106 LYS A C 1
ATOM 892 O O . LYS A 1 106 ? 8.838 -0.083 10.445 1.00 89.31 106 LYS A O 1
ATOM 897 N N . ARG A 1 107 ? 10.178 1.673 10.054 1.00 90.50 107 ARG A N 1
ATOM 898 C CA . ARG A 1 107 ? 9.378 2.624 10.853 1.00 90.50 107 ARG A CA 1
ATOM 899 C C . ARG A 1 107 ? 7.936 2.740 10.356 1.00 90.50 107 ARG A C 1
ATOM 901 O O . ARG A 1 107 ? 7.023 2.830 11.170 1.00 90.50 107 ARG A O 1
ATOM 908 N N . SER A 1 108 ? 7.734 2.736 9.040 1.00 90.81 108 SER A N 1
ATOM 909 C CA . SER A 1 108 ? 6.402 2.832 8.436 1.00 90.81 108 SER A CA 1
ATOM 910 C C . SER A 1 108 ? 5.556 1.600 8.747 1.00 90.81 108 SER A C 1
ATOM 912 O O . SER A 1 108 ? 4.404 1.745 9.141 1.00 90.81 108 SER A O 1
ATOM 914 N N . VAL A 1 109 ? 6.133 0.398 8.657 1.00 90.50 109 VAL A N 1
ATOM 915 C CA . VAL A 1 109 ? 5.451 -0.847 9.046 1.00 90.50 109 VAL A CA 1
ATOM 916 C C . VAL A 1 109 ? 5.211 -0.893 10.558 1.00 90.50 109 VAL A C 1
ATOM 918 O O . VAL A 1 109 ? 4.092 -1.159 10.987 1.00 90.50 109 VAL A O 1
ATOM 921 N N . ASP A 1 110 ? 6.220 -0.554 11.365 1.00 90.44 110 ASP A N 1
ATOM 922 C CA . ASP A 1 110 ? 6.129 -0.552 12.830 1.00 90.44 110 ASP A CA 1
ATOM 923 C C . ASP A 1 110 ? 5.055 0.431 13.335 1.00 90.44 110 ASP A C 1
ATOM 925 O O . ASP A 1 110 ? 4.460 0.193 14.387 1.00 90.44 110 ASP A O 1
ATOM 929 N N . SER A 1 111 ? 4.748 1.496 12.575 1.00 92.69 111 SER A N 1
ATOM 930 C CA . SER A 1 111 ? 3.684 2.460 12.903 1.00 92.69 111 SER A CA 1
ATOM 931 C C . SER A 1 111 ? 2.312 1.805 13.111 1.00 92.69 111 SER A C 1
ATOM 933 O O . SER A 1 111 ? 1.529 2.293 13.925 1.00 92.69 111 SER A O 1
ATOM 935 N N . PHE A 1 112 ? 2.066 0.646 12.485 1.00 92.19 112 PHE A N 1
ATOM 936 C CA . PHE A 1 112 ? 0.862 -0.161 12.683 1.00 92.19 112 PHE A CA 1
ATOM 937 C C . PHE A 1 112 ? 0.627 -0.509 14.160 1.00 92.19 112 PHE A C 1
ATOM 939 O O . PHE A 1 112 ? -0.491 -0.416 14.659 1.00 92.19 112 PHE A O 1
ATOM 946 N N . HIS A 1 113 ? 1.690 -0.861 14.890 1.00 90.00 113 HIS A N 1
ATOM 947 C CA . HIS A 1 113 ? 1.599 -1.264 16.295 1.00 90.00 113 HIS A CA 1
ATOM 948 C C . HIS A 1 113 ? 1.276 -0.108 17.247 1.00 90.00 113 HIS A C 1
ATOM 950 O O . HIS A 1 113 ? 0.893 -0.354 18.392 1.00 90.00 113 HIS A O 1
ATOM 956 N N . TYR A 1 114 ? 1.418 1.132 16.779 1.00 93.00 114 TYR A N 1
ATOM 957 C CA . TYR A 1 114 ? 1.128 2.342 17.544 1.00 93.00 114 TYR A CA 1
ATOM 958 C C . TYR A 1 114 ? -0.248 2.938 17.229 1.00 93.00 114 TYR A C 1
ATOM 960 O O . TYR A 1 114 ? -0.638 3.914 17.867 1.00 93.00 114 TYR A O 1
ATOM 968 N N . LEU A 1 115 ? -0.988 2.368 16.271 1.00 93.88 115 LEU A N 1
ATOM 969 C CA . LEU A 1 115 ? -2.372 2.754 16.005 1.00 93.88 115 LEU A CA 1
ATOM 970 C C . LEU A 1 115 ? -3.277 2.370 17.178 1.00 93.88 115 LEU A C 1
ATOM 972 O O . LEU A 1 115 ? -2.981 1.443 17.936 1.00 93.88 115 LEU A O 1
ATOM 976 N N . GLU A 1 116 ? -4.420 3.041 17.303 1.00 96.19 116 GLU A N 1
ATOM 977 C CA . GLU A 1 116 ? -5.444 2.616 18.251 1.00 96.19 116 GLU A CA 1
ATOM 978 C C . GLU A 1 116 ? -5.900 1.183 17.956 1.00 96.19 116 GLU A C 1
ATOM 980 O O . GLU A 1 116 ? -5.985 0.755 16.804 1.00 96.19 116 GLU A O 1
ATOM 985 N N . ARG A 1 117 ? -6.224 0.422 19.007 1.00 95.06 117 ARG A N 1
ATOM 986 C CA . ARG A 1 117 ? -6.565 -1.001 18.868 1.00 95.06 117 ARG A CA 1
ATOM 987 C C . ARG A 1 117 ? -7.741 -1.241 17.913 1.00 95.06 117 ARG A C 1
ATOM 989 O O . ARG A 1 117 ? -7.717 -2.237 17.199 1.00 95.06 117 ARG A O 1
ATOM 996 N N . GLY A 1 118 ? -8.734 -0.348 17.897 1.00 96.19 118 GLY A N 1
ATOM 997 C CA . GLY A 1 118 ? -9.869 -0.437 16.972 1.00 96.19 118 GLY A CA 1
ATOM 998 C C . GLY A 1 118 ? -9.435 -0.319 15.510 1.00 96.19 118 GLY A C 1
ATOM 999 O O . GLY A 1 118 ? -9.823 -1.145 14.693 1.00 96.19 118 GLY A O 1
ATOM 1000 N N . VAL A 1 119 ? -8.535 0.622 15.214 1.00 96.25 119 VAL A N 1
ATOM 1001 C CA . VAL A 1 119 ? -7.968 0.825 13.871 1.00 96.25 119 VAL A CA 1
ATOM 1002 C C . VAL A 1 119 ? -7.111 -0.372 13.446 1.00 96.25 119 VAL A C 1
ATOM 1004 O O . VAL A 1 119 ? -7.183 -0.813 12.302 1.00 96.25 119 VAL A O 1
ATOM 1007 N N . GLN A 1 120 ? -6.327 -0.952 14.364 1.00 94.56 120 GLN A N 1
ATOM 1008 C CA . GLN A 1 120 ? -5.564 -2.177 14.073 1.00 94.56 120 GLN A CA 1
ATOM 1009 C C . GLN A 1 120 ? -6.488 -3.337 13.679 1.00 94.56 120 GLN A C 1
ATOM 1011 O O . GLN A 1 120 ? -6.230 -4.019 12.690 1.00 94.56 120 GLN A O 1
ATOM 1016 N N . GLN A 1 121 ? -7.570 -3.544 14.437 1.00 95.62 121 GLN A N 1
ATOM 1017 C CA . GLN A 1 121 ? -8.541 -4.613 14.183 1.00 95.62 121 GLN A CA 1
ATOM 1018 C C . GLN A 1 121 ? -9.274 -4.421 12.858 1.00 95.62 121 GLN A C 1
ATOM 1020 O O . GLN A 1 121 ? -9.420 -5.376 12.103 1.00 95.62 121 GLN A O 1
ATOM 1025 N N . GLU A 1 122 ? -9.680 -3.191 12.556 1.00 96.62 122 GLU A N 1
ATOM 1026 C CA . GLU A 1 122 ? -10.283 -2.837 11.274 1.00 96.62 122 GLU A CA 1
ATOM 1027 C C . GLU A 1 122 ? -9.348 -3.175 10.103 1.00 96.62 122 GLU A C 1
ATOM 1029 O O . GLU A 1 122 ? -9.733 -3.869 9.162 1.00 96.62 122 GLU A O 1
ATOM 1034 N N . LEU A 1 123 ? -8.086 -2.743 10.174 1.00 95.12 123 LEU A N 1
ATOM 1035 C CA . LEU A 1 123 ? -7.095 -3.038 9.139 1.00 95.12 123 LEU A CA 1
ATOM 1036 C C . LEU A 1 123 ? -6.855 -4.547 8.976 1.00 95.12 123 LEU A C 1
ATOM 1038 O O . LEU A 1 123 ? -6.677 -5.014 7.853 1.00 95.12 123 LEU A O 1
ATOM 1042 N N . GLU A 1 124 ? -6.866 -5.317 10.064 1.00 94.19 124 GLU A N 1
ATOM 1043 C CA . GLU A 1 124 ? -6.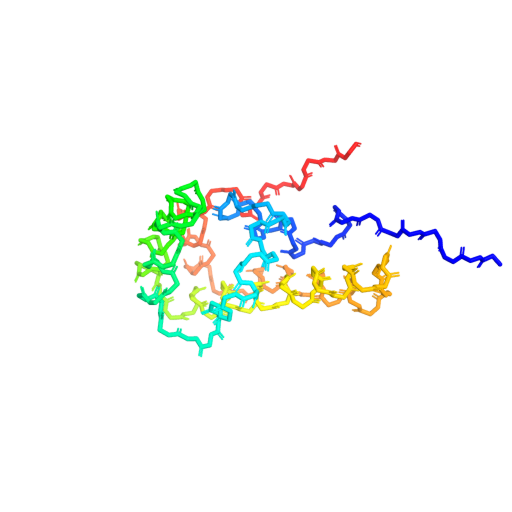763 -6.783 10.025 1.00 94.19 124 GLU A CA 1
ATOM 1044 C C . GLU A 1 124 ? -7.991 -7.452 9.403 1.00 94.19 124 GLU A C 1
ATOM 1046 O O . GLU A 1 124 ? -7.851 -8.456 8.707 1.00 94.19 124 GLU A O 1
ATOM 1051 N N . GLU A 1 125 ? -9.187 -6.907 9.619 1.00 94.69 125 GLU A N 1
ATOM 1052 C CA . GLU A 1 125 ? -10.423 -7.427 9.035 1.00 94.69 125 GLU A CA 1
ATOM 1053 C C . GLU A 1 125 ? -10.433 -7.250 7.509 1.00 94.69 125 GLU A C 1
ATOM 1055 O O . GLU A 1 125 ? -10.657 -8.209 6.761 1.00 94.69 125 GLU A O 1
ATOM 1060 N N . TYR A 1 126 ? -10.104 -6.049 7.026 1.00 94.06 126 TYR A N 1
ATOM 1061 C CA . TYR A 1 126 ? -10.062 -5.764 5.588 1.00 94.06 126 TYR A CA 1
ATOM 1062 C C . TYR A 1 126 ? -8.828 -6.353 4.892 1.00 94.06 126 TYR A C 1
ATOM 1064 O O . TYR A 1 126 ? -8.900 -6.775 3.722 1.00 94.06 126 TYR A O 1
ATOM 1072 N N . PHE A 1 127 ? -7.701 -6.439 5.603 1.00 93.00 127 PHE A N 1
ATOM 1073 C CA . PHE A 1 127 ? -6.430 -6.967 5.109 1.00 93.00 127 PHE A CA 1
ATOM 1074 C C . PHE A 1 127 ? -5.867 -8.048 6.054 1.00 93.00 127 PHE A C 1
ATOM 1076 O O . PHE A 1 127 ? -4.892 -7.804 6.764 1.00 93.00 127 PHE A O 1
ATOM 1083 N N . PRO A 1 128 ? -6.392 -9.287 6.005 1.00 88.81 128 PRO A N 1
ATOM 1084 C CA . PRO A 1 128 ? -5.997 -10.364 6.926 1.00 88.81 128 PRO A CA 1
ATOM 1085 C C . PRO A 1 128 ? -4.498 -10.684 6.942 1.00 88.81 128 PRO A C 1
ATOM 1087 O O . PRO A 1 128 ? -3.943 -11.088 7.961 1.00 88.81 128 PRO A O 1
ATOM 1090 N N . ASP A 1 129 ? -3.818 -10.452 5.819 1.00 87.50 129 ASP A N 1
ATOM 1091 C CA . ASP A 1 129 ? -2.392 -10.736 5.680 1.00 87.50 129 ASP A CA 1
ATOM 1092 C C . ASP A 1 129 ? -1.496 -9.595 6.174 1.00 87.50 129 ASP A C 1
ATOM 1094 O O . ASP A 1 129 ? -0.277 -9.703 6.068 1.00 87.50 129 ASP A O 1
ATOM 1098 N N . ILE A 1 130 ? -2.047 -8.510 6.730 1.00 85.75 130 ILE A N 1
ATOM 1099 C CA . ILE A 1 130 ? -1.273 -7.346 7.191 1.00 85.75 130 ILE A CA 1
ATOM 1100 C C . ILE A 1 130 ? -0.263 -7.708 8.295 1.00 85.75 130 ILE A C 1
ATOM 1102 O O . ILE A 1 130 ? 0.828 -7.139 8.353 1.00 85.75 130 ILE A O 1
ATOM 1106 N N . ARG A 1 131 ? -0.568 -8.735 9.102 1.00 78.44 131 ARG A N 1
ATOM 1107 C CA . ARG A 1 131 ? 0.326 -9.298 10.133 1.00 78.44 131 ARG A CA 1
ATOM 1108 C C . ARG A 1 131 ? 1.120 -10.522 9.685 1.00 78.44 131 ARG A C 1
ATOM 1110 O O . ARG A 1 131 ? 1.960 -10.996 10.448 1.00 78.44 131 ARG A O 1
ATOM 1117 N N . ALA A 1 132 ? 0.840 -11.073 8.505 1.00 74.75 132 ALA A N 1
ATOM 1118 C CA . ALA A 1 132 ? 1.593 -12.220 8.021 1.00 74.75 132 ALA A CA 1
ATOM 1119 C C . ALA A 1 132 ? 3.065 -11.816 7.887 1.00 74.75 132 ALA A C 1
ATOM 1121 O O . ALA A 1 132 ? 3.378 -10.779 7.307 1.00 74.75 132 ALA A O 1
ATOM 1122 N N . ASN A 1 133 ? 3.978 -12.615 8.436 1.00 57.59 133 ASN A N 1
ATOM 1123 C CA . ASN A 1 133 ? 5.391 -12.402 8.152 1.00 57.59 133 ASN A CA 1
ATOM 1124 C C . ASN A 1 133 ? 5.588 -12.495 6.634 1.00 57.59 133 ASN A C 1
ATOM 1126 O O . ASN A 1 133 ? 4.985 -13.368 5.999 1.00 57.59 133 ASN A O 1
ATOM 1130 N N . ALA A 1 134 ? 6.421 -11.614 6.070 1.00 51.03 134 ALA A N 1
ATOM 1131 C CA . ALA A 1 134 ? 6.885 -11.757 4.694 1.00 51.03 134 ALA A CA 1
ATOM 1132 C C . ALA A 1 134 ? 7.311 -13.222 4.485 1.00 51.03 134 ALA A C 1
ATOM 1134 O O . ALA A 1 134 ? 7.990 -13.766 5.370 1.00 51.03 134 ALA A O 1
ATOM 1135 N N . PRO A 1 135 ? 6.902 -13.901 3.397 1.00 41.72 135 PRO A N 1
ATOM 1136 C CA . PRO A 1 135 ? 7.440 -15.221 3.113 1.00 41.72 135 PRO A CA 1
ATOM 1137 C C . PRO A 1 135 ? 8.963 -15.083 3.062 1.00 41.72 135 PRO A C 1
ATOM 1139 O O . PRO A 1 135 ? 9.494 -14.352 2.228 1.00 41.72 135 PRO A O 1
ATOM 1142 N N . MET A 1 136 ? 9.658 -15.710 4.017 1.00 31.64 136 MET A N 1
ATOM 1143 C CA . MET A 1 136 ? 11.116 -15.703 4.012 1.00 31.64 136 MET A CA 1
ATOM 1144 C C . MET A 1 136 ? 11.589 -16.387 2.719 1.00 31.64 136 MET A C 1
ATOM 1146 O O . MET A 1 136 ? 11.042 -17.446 2.390 1.00 31.64 136 MET A O 1
ATOM 1150 N N . PRO A 1 137 ? 12.537 -15.784 1.981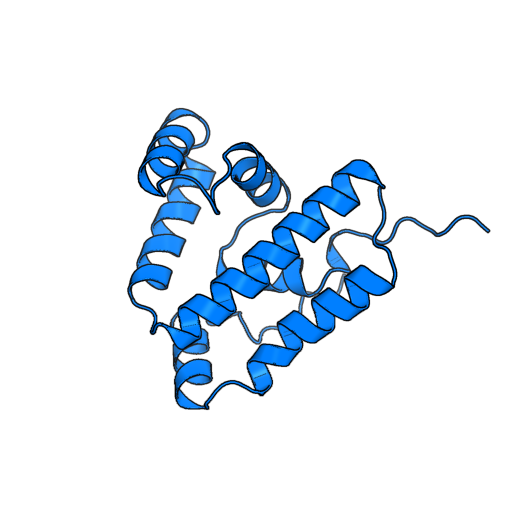 1.00 37.41 137 PRO A N 1
ATOM 1151 C CA . PRO A 1 137 ? 13.098 -16.383 0.775 1.00 37.41 137 PRO A CA 1
ATOM 1152 C C . PRO A 1 137 ? 13.860 -17.683 1.054 1.00 37.41 137 PRO A C 1
ATOM 1154 O O . PRO A 1 137 ? 14.397 -17.845 2.177 1.00 37.41 137 PRO A O 1
#

Sequence (137 aa):
MWPRPRRTDESAVIDLVMRMSRFTNADLNYMDNLKFWGSSDKDVEVKARDQDPNVFVKLVRFNRKYDELSDEAKKFVDNVFKVAIEHNRSFYYEGYYKPELLAEAKRSVDSFHYLERGVQQELEEYFPDIRANAPMP

Organism: NCBI:txid53326